Protein AF-A0A0P7W0S0-F1 (afdb_monomer_lite)

Sequence (68 aa):
MAEQGDMNMRDRVLTWLPYALPVLGGFLGMVWVQVNRADQLNPVVAVVLGVVAGRLLAGLILRLVPAR

pLDDT: mean 75.55, std 11.27, range [45.09, 89.44]

Radius of gyration: 16.29 Å; chains: 1; bounding box: 39×29×44 Å

Secondary structure (DSSP, 8-state):
--------HHHHHHHHHHHHHHHHHHHHHHHHHHH-TTS---HHHHHHHHHHHHHHHHHHHHHHS---

Foldseek 3Di:
DDDPDPPPVVNVCLVCQLVVQLVVLLVVLQVCCVVPVVDVPPSVVSSVVSSVVSNVVSVVCNVVDDPD

Structure (mmCIF, N/CA/C/O backbone):
data_AF-A0A0P7W0S0-F1
#
_entry.id   AF-A0A0P7W0S0-F1
#
loop_
_atom_site.group_PDB
_atom_site.id
_atom_site.type_symbol
_atom_site.label_atom_id
_atom_site.label_alt_id
_atom_site.label_comp_id
_atom_site.label_asym_id
_atom_site.label_entity_id
_atom_site.label_seq_id
_atom_site.pdbx_PDB_ins_code
_atom_site.Cartn_x
_atom_site.Cartn_y
_atom_site.Cartn_z
_atom_site.occupancy
_atom_site.B_iso_or_equiv
_atom_site.auth_seq_id
_atom_site.auth_comp_id
_atom_site.auth_asym_id
_atom_site.auth_atom_id
_atom_site.pdbx_PDB_model_num
ATOM 1 N N . MET A 1 1 ? -22.340 18.095 22.910 1.00 45.09 1 MET A N 1
ATOM 2 C CA . MET A 1 1 ? -22.435 16.807 22.194 1.00 45.09 1 MET A CA 1
ATOM 3 C C . MET A 1 1 ? -21.127 16.080 22.430 1.00 45.09 1 MET A C 1
ATOM 5 O O . MET A 1 1 ? -20.173 16.267 21.689 1.00 45.09 1 MET A O 1
ATOM 9 N N . ALA A 1 2 ? -21.050 15.416 23.579 1.00 57.94 2 ALA A N 1
ATOM 10 C CA . ALA A 1 2 ? -19.865 14.732 24.063 1.00 57.94 2 ALA A CA 1
ATOM 11 C C . ALA A 1 2 ? -20.139 13.238 23.944 1.00 57.94 2 ALA A C 1
ATOM 13 O O . ALA A 1 2 ? -20.929 12.723 24.718 1.00 57.94 2 ALA A O 1
ATOM 14 N N . GLU A 1 3 ? -19.529 12.597 22.952 1.00 46.59 3 GLU A N 1
ATOM 15 C CA . GLU A 1 3 ? -19.402 11.138 22.844 1.00 46.59 3 GLU A CA 1
ATOM 16 C C . GLU A 1 3 ? -18.209 10.823 21.918 1.00 46.59 3 GLU A C 1
ATOM 18 O O . GLU A 1 3 ? -18.275 10.042 20.976 1.00 46.59 3 GLU A O 1
ATOM 23 N N . GLN A 1 4 ? -17.066 11.472 22.177 1.00 54.25 4 GLN A N 1
ATOM 24 C CA . GLN A 1 4 ? -15.766 10.911 21.802 1.00 54.25 4 GLN A CA 1
ATOM 25 C C . GLN A 1 4 ? -15.426 9.862 22.862 1.00 54.25 4 GLN A C 1
ATOM 27 O O . GLN A 1 4 ? -14.606 10.098 23.744 1.00 54.25 4 GLN A O 1
ATOM 32 N N . GLY A 1 5 ? -16.136 8.731 22.825 1.00 52.12 5 GLY A N 1
ATOM 33 C CA . GLY A 1 5 ? -15.683 7.535 23.525 1.00 52.12 5 GLY A CA 1
ATOM 34 C C . GLY A 1 5 ? -14.285 7.189 23.020 1.00 52.12 5 GLY A C 1
ATOM 35 O O . GLY A 1 5 ? -14.011 7.362 21.830 1.00 52.12 5 GLY A O 1
ATOM 36 N N . ASP A 1 6 ? -13.406 6.763 23.925 1.00 60.00 6 ASP A N 1
ATOM 37 C CA . ASP A 1 6 ? -12.076 6.230 23.632 1.00 60.00 6 ASP A CA 1
ATOM 38 C C . ASP A 1 6 ? -12.171 5.144 22.548 1.00 60.00 6 ASP A C 1
ATOM 40 O O . ASP A 1 6 ? -12.287 3.952 22.827 1.00 60.00 6 ASP A O 1
ATOM 44 N N . MET A 1 7 ? -12.138 5.535 21.273 1.00 56.72 7 MET A N 1
ATOM 45 C CA . MET A 1 7 ? -11.828 4.597 20.210 1.00 56.72 7 MET A CA 1
ATOM 46 C C . MET A 1 7 ? -10.379 4.222 20.448 1.00 56.72 7 MET A C 1
ATOM 48 O O . MET A 1 7 ? -9.482 5.044 20.225 1.00 56.72 7 MET A O 1
ATOM 52 N N . ASN A 1 8 ? -10.164 2.997 20.927 1.00 69.75 8 ASN A N 1
ATOM 53 C CA . ASN A 1 8 ? -8.843 2.413 21.064 1.00 69.75 8 ASN A CA 1
ATOM 54 C C . ASN A 1 8 ? -8.034 2.768 19.814 1.00 69.75 8 ASN A C 1
ATOM 56 O O . ASN A 1 8 ? -8.500 2.595 18.687 1.00 69.75 8 ASN A O 1
ATOM 60 N N . MET A 1 9 ? -6.820 3.291 19.992 1.00 71.56 9 MET A N 1
ATOM 61 C CA . MET A 1 9 ? -5.988 3.763 18.877 1.00 71.56 9 MET A CA 1
ATOM 62 C C . MET A 1 9 ? -5.829 2.684 17.790 1.00 71.56 9 MET A C 1
ATOM 64 O O . MET A 1 9 ? -5.739 2.997 16.606 1.00 71.56 9 MET A O 1
ATOM 68 N N . ARG A 1 10 ? -5.903 1.409 18.196 1.00 72.56 10 ARG A N 1
ATOM 69 C CA . ARG A 1 10 ? -5.993 0.232 17.325 1.00 72.56 10 ARG A CA 1
ATOM 70 C C . ARG A 1 10 ? -7.207 0.247 16.398 1.00 72.56 10 ARG A C 1
ATOM 72 O O . ARG A 1 10 ? -7.017 0.068 15.205 1.00 72.56 10 ARG A O 1
AT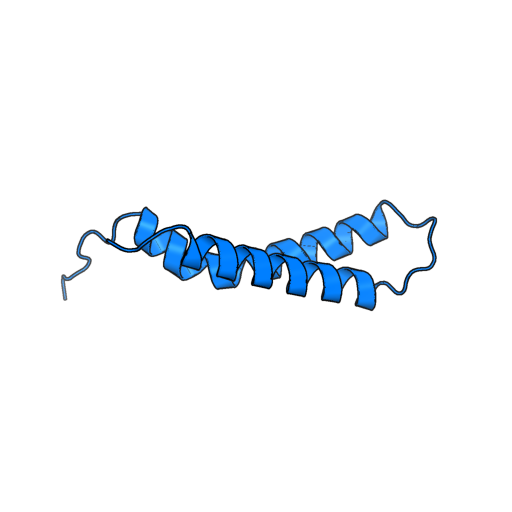OM 79 N N . ASP A 1 11 ? -8.410 0.505 16.898 1.00 77.12 11 ASP A N 1
ATOM 80 C CA . ASP A 1 11 ? -9.646 0.525 16.100 1.00 77.12 11 ASP A CA 1
ATOM 81 C C . ASP A 1 11 ? -9.626 1.666 15.088 1.00 77.12 11 ASP A C 1
ATOM 83 O O . ASP A 1 11 ? -10.001 1.505 13.923 1.00 77.12 11 ASP A O 1
ATOM 87 N N . ARG A 1 12 ? -9.087 2.817 15.501 1.00 78.75 12 ARG A N 1
ATOM 88 C CA . ARG A 1 12 ? -8.903 3.969 14.617 1.00 78.75 12 ARG A CA 1
ATOM 89 C C . ARG A 1 12 ? -7.897 3.667 13.505 1.00 78.75 12 ARG A C 1
ATOM 91 O O . ARG A 1 12 ? -8.155 3.996 12.349 1.00 78.75 12 ARG A O 1
ATOM 98 N N . VAL A 1 13 ? -6.792 2.994 13.835 1.00 78.75 13 VAL A N 1
ATOM 99 C CA . VAL A 1 13 ? -5.805 2.521 12.854 1.00 78.75 13 VAL A CA 1
ATOM 100 C C . VAL A 1 13 ? -6.420 1.475 11.929 1.00 78.75 13 VAL A C 1
ATOM 102 O O . VAL A 1 13 ? -6.310 1.633 10.721 1.00 78.75 13 VAL A O 1
ATOM 105 N N . LEU A 1 14 ? -7.119 0.465 12.451 1.00 79.44 14 LEU A N 1
ATOM 106 C CA . LEU A 1 14 ? -7.778 -0.588 11.665 1.00 79.44 14 LEU A CA 1
ATOM 107 C C . LEU A 1 14 ? -8.808 -0.014 10.685 1.00 79.44 14 LEU A C 1
ATOM 109 O O . LEU A 1 14 ? -8.887 -0.465 9.545 1.00 79.44 14 LEU A O 1
ATOM 113 N N . THR A 1 15 ? -9.533 1.030 11.088 1.00 81.00 15 THR A N 1
ATOM 114 C CA . THR A 1 15 ? -10.501 1.726 10.226 1.00 81.00 15 THR A CA 1
ATOM 115 C C . THR A 1 15 ? -9.818 2.481 9.079 1.00 81.00 15 THR A C 1
ATOM 117 O O . THR A 1 15 ? -10.344 2.545 7.968 1.00 81.00 15 THR A O 1
ATOM 120 N N . TRP A 1 16 ? -8.632 3.045 9.321 1.00 83.06 16 TRP A N 1
ATOM 121 C CA . TRP A 1 16 ? -7.890 3.843 8.335 1.00 83.06 16 TRP A CA 1
ATOM 122 C C . TRP A 1 16 ? -6.935 3.019 7.459 1.00 83.06 16 TRP A C 1
ATOM 124 O O . TRP A 1 16 ? -6.617 3.405 6.331 1.00 83.06 16 TRP A O 1
ATOM 134 N N . LEU A 1 17 ? -6.509 1.858 7.950 1.00 81.50 17 LEU A N 1
ATOM 135 C CA . LEU A 1 17 ? -5.579 0.940 7.304 1.00 81.50 17 LEU A CA 1
ATOM 136 C C . LEU A 1 17 ? -5.971 0.535 5.866 1.00 81.50 17 LEU A C 1
ATOM 138 O O . LEU A 1 17 ? -5.096 0.595 4.998 1.00 81.50 17 LEU A O 1
ATOM 142 N N . PRO A 1 18 ? -7.239 0.193 5.545 1.00 80.06 18 PRO A N 1
ATOM 143 C CA . PRO A 1 18 ? -7.631 -0.166 4.180 1.00 80.06 18 PRO A CA 1
ATOM 144 C C . PRO A 1 18 ? -7.618 1.006 3.195 1.00 80.06 18 PRO A C 1
ATOM 146 O O . PRO A 1 18 ? -7.643 0.762 1.991 1.00 80.06 18 PRO A O 1
ATOM 149 N N . TYR A 1 19 ? -7.553 2.250 3.673 1.00 80.38 19 TYR A N 1
ATOM 150 C CA . TYR A 1 19 ? -7.412 3.439 2.830 1.00 80.38 19 TYR A CA 1
ATOM 151 C C . TYR A 1 19 ? -5.948 3.860 2.685 1.00 80.38 19 TYR A C 1
ATOM 153 O O . TYR A 1 19 ? -5.506 4.185 1.585 1.00 80.38 19 TYR A O 1
ATOM 161 N N . ALA A 1 20 ? -5.175 3.802 3.771 1.00 83.06 20 ALA A N 1
ATOM 162 C CA . ALA A 1 20 ? -3.774 4.210 3.770 1.00 83.06 20 ALA A CA 1
ATOM 163 C C . ALA A 1 20 ? -2.863 3.226 3.012 1.00 83.06 20 ALA A C 1
ATOM 165 O O . ALA A 1 20 ? -1.990 3.656 2.257 1.00 83.06 20 ALA A O 1
ATOM 166 N N . LEU A 1 21 ? -3.069 1.911 3.166 1.00 83.12 21 LEU A N 1
ATOM 167 C CA . LEU A 1 21 ? -2.215 0.888 2.543 1.00 83.12 21 LEU A CA 1
ATOM 168 C C . LEU A 1 21 ? -2.252 0.885 1.006 1.00 83.12 21 LEU A C 1
ATOM 170 O O . LEU A 1 21 ? -1.183 0.787 0.408 1.00 83.12 21 LEU A O 1
ATOM 174 N N . PRO A 1 22 ? -3.411 1.010 0.331 1.00 81.75 22 PRO A N 1
ATOM 175 C CA . PRO A 1 22 ? -3.438 1.103 -1.127 1.00 81.75 22 PRO A CA 1
ATOM 176 C C . PRO A 1 22 ? -2.749 2.365 -1.650 1.00 81.75 22 PRO A C 1
ATOM 178 O O . PRO A 1 22 ? -2.048 2.301 -2.656 1.00 81.75 22 PRO A O 1
ATOM 181 N N . VAL A 1 23 ? -2.910 3.500 -0.957 1.00 85.56 23 VAL A N 1
ATOM 182 C CA . VAL A 1 23 ? -2.259 4.768 -1.326 1.00 85.56 23 VAL A CA 1
ATOM 183 C C . VAL A 1 23 ? -0.742 4.654 -1.175 1.00 85.56 23 VAL A C 1
ATOM 185 O O . VAL A 1 23 ? -0.008 5.006 -2.098 1.00 85.56 23 VAL A O 1
ATOM 188 N N . LEU A 1 24 ? -0.266 4.088 -0.062 1.00 87.19 24 LEU A N 1
ATOM 189 C CA . LEU A 1 24 ? 1.156 3.805 0.147 1.00 87.19 24 LEU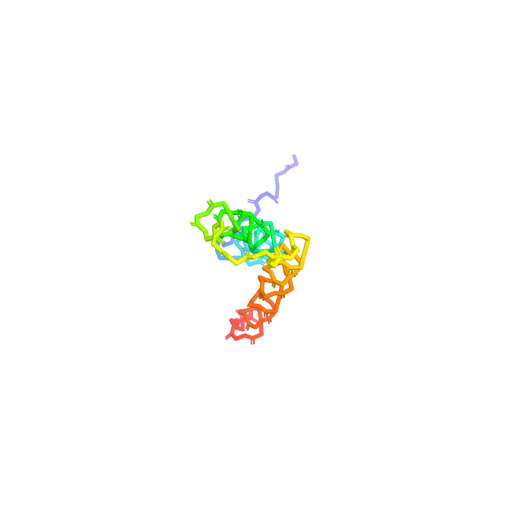 A CA 1
ATOM 190 C C . LEU A 1 24 ? 1.699 2.787 -0.862 1.00 87.19 24 LEU A C 1
ATOM 192 O O . LEU A 1 24 ? 2.805 2.963 -1.365 1.00 87.19 24 LEU A O 1
ATOM 196 N N . GLY A 1 25 ? 0.921 1.759 -1.201 1.00 85.31 25 GLY A N 1
ATOM 197 C CA . GLY A 1 25 ? 1.278 0.772 -2.219 1.00 85.31 25 GLY A CA 1
ATOM 198 C C . GLY A 1 25 ? 1.429 1.390 -3.610 1.00 85.31 25 GLY A C 1
ATOM 199 O O . GLY A 1 25 ? 2.412 1.125 -4.299 1.00 85.31 25 GLY A O 1
ATOM 200 N N . GLY A 1 26 ? 0.507 2.271 -4.009 1.00 82.56 26 GLY A N 1
ATOM 201 C CA . GLY A 1 26 ? 0.610 3.020 -5.265 1.00 82.56 26 GLY A CA 1
ATOM 202 C C . GLY A 1 26 ? 1.794 3.988 -5.287 1.00 82.56 26 GLY A C 1
ATOM 203 O O . GLY A 1 26 ? 2.505 4.067 -6.290 1.00 82.56 26 GLY A O 1
ATOM 204 N N . PHE A 1 27 ? 2.055 4.674 -4.170 1.00 87.00 27 PHE A N 1
ATOM 205 C CA . PHE A 1 27 ? 3.219 5.548 -4.017 1.00 87.00 27 PHE A CA 1
ATOM 206 C C . PHE A 1 27 ? 4.539 4.772 -4.135 1.00 87.00 27 PHE A C 1
ATOM 208 O O . PHE A 1 27 ? 5.410 5.159 -4.912 1.00 87.00 27 PHE A O 1
ATOM 215 N N . LEU A 1 28 ? 4.669 3.640 -3.435 1.00 84.25 28 LEU A N 1
ATOM 216 C CA . LEU A 1 28 ? 5.829 2.751 -3.551 1.00 84.25 28 LEU A CA 1
ATOM 217 C C . LEU A 1 28 ? 6.000 2.219 -4.976 1.00 84.25 28 LEU A C 1
ATOM 219 O O . LEU A 1 28 ? 7.127 2.159 -5.458 1.00 84.25 28 LEU A O 1
ATOM 223 N N . GLY A 1 29 ? 4.903 1.909 -5.675 1.00 81.56 29 GLY A N 1
ATOM 224 C CA . GLY A 1 29 ? 4.930 1.542 -7.092 1.00 81.56 29 GLY A CA 1
ATOM 225 C C . GLY A 1 29 ? 5.538 2.637 -7.976 1.00 81.56 29 GLY A C 1
ATOM 226 O O . GLY A 1 29 ? 6.379 2.340 -8.821 1.00 81.56 29 GLY A O 1
ATOM 227 N N . MET A 1 30 ? 5.193 3.910 -7.746 1.00 82.44 30 MET A N 1
ATOM 228 C CA . MET A 1 30 ? 5.804 5.034 -8.475 1.00 82.44 30 MET A CA 1
ATOM 229 C C . MET A 1 30 ? 7.288 5.216 -8.145 1.00 82.44 30 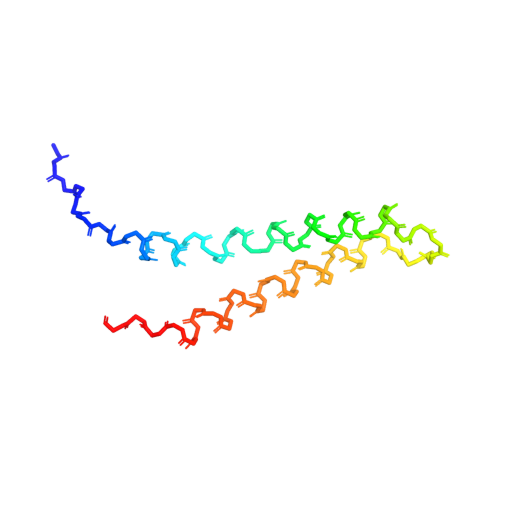MET A C 1
ATOM 231 O O . MET A 1 30 ? 8.099 5.428 -9.049 1.00 82.44 30 MET A O 1
ATOM 235 N N . VAL A 1 31 ? 7.650 5.134 -6.861 1.00 84.75 31 VAL A N 1
ATOM 236 C CA . VAL A 1 31 ? 9.050 5.240 -6.422 1.00 84.75 31 VAL A CA 1
ATOM 237 C C . VAL A 1 31 ? 9.883 4.119 -7.041 1.00 84.75 31 VAL A C 1
ATOM 239 O O . VAL A 1 31 ? 10.974 4.374 -7.546 1.00 84.75 31 VAL A O 1
ATOM 242 N N . TRP A 1 32 ? 9.348 2.899 -7.075 1.00 78.38 32 TRP A N 1
ATOM 243 C CA . TRP A 1 32 ? 10.021 1.743 -7.656 1.00 78.38 32 TRP A CA 1
ATOM 244 C C . TRP A 1 32 ? 10.304 1.923 -9.151 1.00 78.38 32 TRP A C 1
ATOM 246 O O . TRP A 1 32 ? 11.432 1.694 -9.580 1.00 78.38 32 TRP A O 1
ATOM 256 N N . VAL A 1 33 ? 9.344 2.437 -9.928 1.00 77.56 33 VAL A N 1
ATOM 257 C CA . VAL A 1 33 ? 9.559 2.757 -11.354 1.00 77.56 33 VAL A CA 1
ATOM 258 C C . VAL A 1 33 ? 10.646 3.818 -11.547 1.00 77.56 33 VAL A C 1
ATOM 260 O O . VAL A 1 33 ? 11.434 3.742 -12.488 1.00 77.56 33 VAL A O 1
ATOM 263 N N . GLN A 1 34 ? 10.715 4.812 -10.661 1.00 79.88 34 GLN A N 1
ATOM 264 C CA . GLN A 1 34 ? 11.709 5.882 -10.764 1.00 79.88 34 GLN A CA 1
ATOM 265 C C . GLN A 1 34 ? 13.127 5.431 -10.402 1.00 79.88 34 GLN A C 1
ATOM 267 O O . GLN A 1 34 ? 14.085 5.944 -10.981 1.00 79.88 34 GLN A O 1
ATOM 272 N N . VAL A 1 35 ? 13.271 4.487 -9.468 1.00 80.38 35 VAL A N 1
ATOM 273 C CA . VAL A 1 35 ? 14.573 3.912 -9.093 1.00 80.38 35 VAL A CA 1
ATOM 274 C C . VAL A 1 35 ? 15.011 2.850 -10.106 1.00 80.38 35 VAL A C 1
ATOM 276 O O . VAL A 1 35 ? 16.183 2.802 -10.473 1.00 80.38 35 VAL A O 1
ATOM 279 N N . ASN A 1 36 ? 14.076 2.047 -10.620 1.00 74.81 36 ASN A N 1
ATOM 280 C CA . ASN A 1 36 ? 14.340 0.961 -11.562 1.00 74.81 36 ASN A CA 1
ATOM 281 C C . ASN A 1 36 ? 14.012 1.359 -13.012 1.00 74.81 36 ASN A C 1
ATOM 283 O O . ASN A 1 36 ? 13.329 0.633 -13.733 1.00 74.81 36 ASN A O 1
ATOM 287 N N . ARG A 1 37 ? 14.529 2.513 -13.462 1.00 64.44 37 ARG A N 1
ATOM 288 C CA . ARG A 1 37 ? 14.354 3.015 -14.845 1.00 64.44 37 ARG A CA 1
ATOM 289 C C . ARG A 1 37 ? 14.896 2.084 -15.938 1.00 64.44 37 ARG A C 1
ATOM 291 O O . ARG A 1 37 ? 14.641 2.334 -17.111 1.00 64.44 37 ARG A O 1
ATOM 298 N N . ALA A 1 38 ? 15.682 1.072 -15.569 1.00 60.28 38 ALA A N 1
ATOM 299 C CA . ALA A 1 38 ? 16.356 0.173 -16.501 1.00 60.28 38 ALA A CA 1
ATOM 300 C C . ALA A 1 38 ? 15.406 -0.830 -17.181 1.00 60.28 38 ALA A C 1
ATOM 302 O O . ALA A 1 38 ? 15.693 -1.261 -18.295 1.00 60.28 38 ALA A O 1
ATOM 303 N N . ASP A 1 39 ? 14.259 -1.140 -16.571 1.00 60.25 39 ASP A N 1
ATOM 304 C CA . ASP A 1 39 ? 13.236 -1.997 -17.169 1.00 60.25 39 ASP A CA 1
ATOM 305 C C . ASP A 1 39 ? 12.080 -1.131 -17.672 1.00 60.25 39 ASP A C 1
ATOM 307 O O . ASP A 1 39 ? 11.387 -0.487 -16.888 1.00 60.25 39 ASP A O 1
ATOM 311 N N . GLN A 1 40 ? 11.843 -1.125 -18.987 1.00 57.59 40 GLN A N 1
ATOM 312 C CA . GLN A 1 40 ? 10.757 -0.399 -19.673 1.00 57.59 40 GLN A CA 1
ATOM 313 C C . GLN A 1 40 ? 9.344 -0.925 -19.329 1.00 57.59 40 GLN A C 1
ATOM 315 O O . GLN A 1 40 ? 8.422 -0.861 -20.145 1.00 57.59 40 GLN A O 1
ATOM 320 N N . LEU A 1 41 ? 9.149 -1.489 -18.137 1.00 62.47 41 LEU A N 1
ATOM 321 C CA . LEU A 1 41 ? 7.843 -1.898 -17.648 1.00 62.47 41 LEU A CA 1
ATOM 322 C C . LEU A 1 41 ? 6.946 -0.664 -17.566 1.00 62.47 41 LEU A C 1
ATOM 324 O O . LEU A 1 41 ? 7.307 0.354 -16.976 1.00 62.47 41 LEU A O 1
ATOM 328 N N . ASN A 1 42 ? 5.770 -0.761 -18.189 1.00 73.62 42 ASN A N 1
ATOM 329 C CA . ASN A 1 42 ? 4.818 0.337 -18.255 1.00 73.62 42 ASN A CA 1
ATOM 330 C C . ASN A 1 42 ? 4.548 0.873 -16.829 1.00 73.62 42 ASN A C 1
ATOM 332 O O . ASN A 1 42 ? 4.068 0.103 -15.990 1.00 73.62 42 ASN A O 1
ATOM 336 N N . PRO A 1 43 ? 4.821 2.164 -16.544 1.00 74.75 43 PRO A N 1
ATOM 337 C CA . PRO A 1 43 ? 4.688 2.757 -15.210 1.00 74.75 43 PRO A CA 1
ATOM 338 C C . PRO A 1 43 ? 3.326 2.485 -14.568 1.00 74.75 43 PRO A C 1
ATOM 340 O O . PRO A 1 43 ? 3.225 2.269 -13.360 1.00 74.75 43 PRO A O 1
ATOM 343 N N . VAL A 1 44 ? 2.275 2.442 -15.387 1.00 80.06 44 VAL A N 1
ATOM 344 C CA . VAL A 1 44 ? 0.907 2.172 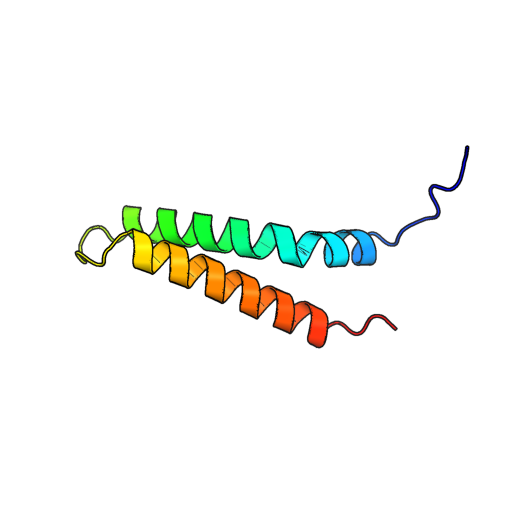-14.940 1.00 80.06 44 VAL A CA 1
ATOM 345 C C . VAL A 1 44 ? 0.788 0.776 -14.327 1.00 80.06 44 VAL A C 1
ATOM 347 O O . VAL A 1 44 ? 0.124 0.614 -13.307 1.00 80.06 44 VAL A O 1
ATOM 350 N N . VAL A 1 45 ? 1.462 -0.229 -14.892 1.00 81.94 45 VAL A N 1
ATOM 351 C CA . VAL A 1 45 ? 1.403 -1.616 -14.405 1.00 81.94 45 VAL A CA 1
ATOM 352 C C . VAL A 1 45 ? 2.021 -1.728 -13.016 1.00 81.94 45 VAL A C 1
ATOM 354 O O . VAL A 1 45 ? 1.421 -2.336 -12.134 1.00 81.94 45 VAL A O 1
ATOM 357 N N . ALA A 1 46 ? 3.171 -1.095 -12.783 1.00 81.00 46 ALA A N 1
ATOM 358 C CA . ALA A 1 46 ? 3.822 -1.104 -11.475 1.00 81.00 46 ALA A CA 1
ATOM 359 C C . ALA A 1 46 ? 2.972 -0.415 -10.395 1.00 81.00 46 ALA A C 1
ATOM 361 O O . ALA A 1 46 ? 2.850 -0.923 -9.280 1.00 81.00 46 ALA A O 1
ATOM 362 N N . VAL A 1 47 ? 2.328 0.707 -10.734 1.00 82.31 47 VAL A N 1
ATOM 363 C CA . VAL A 1 47 ? 1.413 1.404 -9.817 1.00 82.31 47 VAL A CA 1
ATOM 364 C C . VAL A 1 47 ? 0.186 0.547 -9.516 1.00 82.31 47 VAL A C 1
ATOM 366 O O . VAL A 1 47 ? -0.164 0.379 -8.349 1.00 82.31 47 VAL A O 1
ATOM 369 N N . VAL A 1 48 ? -0.446 -0.043 -10.536 1.00 85.81 48 VAL A N 1
ATOM 370 C CA . VAL A 1 48 ? -1.613 -0.921 -10.355 1.00 85.81 48 VAL A CA 1
ATOM 371 C C . VAL A 1 48 ? -1.251 -2.139 -9.504 1.00 85.81 48 VAL A C 1
ATOM 373 O O . VAL A 1 48 ? -1.980 -2.452 -8.564 1.00 85.81 48 VAL A O 1
ATOM 376 N N . LEU A 1 49 ? -0.110 -2.784 -9.762 1.00 85.75 49 LEU A N 1
ATOM 377 C CA . LEU A 1 49 ? 0.379 -3.899 -8.946 1.00 85.75 49 LEU A CA 1
ATOM 378 C C . LEU A 1 49 ? 0.639 -3.473 -7.497 1.00 85.75 49 LEU A C 1
ATOM 380 O O . LEU A 1 49 ? 0.227 -4.183 -6.582 1.00 85.75 49 LEU A O 1
ATOM 384 N N . GLY A 1 50 ? 1.242 -2.303 -7.275 1.00 84.50 50 GLY A N 1
ATOM 385 C CA . GLY A 1 50 ? 1.468 -1.755 -5.936 1.00 84.50 50 GLY A CA 1
ATOM 386 C C . GLY A 1 50 ? 0.170 -1.481 -5.170 1.00 84.50 50 GLY A C 1
ATOM 387 O O . GLY A 1 50 ? 0.042 -1.860 -4.005 1.00 84.50 50 GLY A O 1
ATOM 388 N N . VAL A 1 51 ? -0.833 -0.887 -5.825 1.00 85.38 51 VAL A N 1
ATOM 389 C CA . VAL A 1 51 ? -2.158 -0.629 -5.230 1.00 85.38 51 VAL A CA 1
ATOM 390 C C . VAL A 1 51 ? -2.879 -1.936 -4.900 1.00 85.38 51 VAL A C 1
ATOM 392 O O . VAL A 1 51 ? -3.418 -2.083 -3.800 1.00 85.38 51 VAL A O 1
ATOM 395 N N . VAL A 1 52 ? -2.885 -2.898 -5.828 1.00 89.44 52 VAL A N 1
ATOM 396 C CA . VAL A 1 52 ? -3.525 -4.207 -5.631 1.00 89.44 52 VAL A CA 1
ATOM 397 C C . VAL A 1 52 ? -2.842 -4.973 -4.499 1.00 89.44 52 VAL A C 1
ATOM 399 O O . VAL A 1 52 ? -3.532 -5.487 -3.618 1.00 89.44 52 VAL A O 1
ATOM 402 N N . ALA A 1 53 ? -1.508 -4.988 -4.460 1.00 86.50 53 ALA A N 1
ATOM 403 C CA . ALA A 1 53 ? -0.742 -5.605 -3.382 1.00 86.50 53 ALA A CA 1
ATOM 404 C C . ALA A 1 53 ? -1.033 -4.941 -2.027 1.00 86.50 53 ALA A C 1
ATOM 406 O O . ALA A 1 53 ? -1.318 -5.641 -1.056 1.00 86.50 53 ALA A O 1
ATOM 407 N N . GLY A 1 54 ? -1.052 -3.604 -1.964 1.00 83.00 54 GLY A N 1
ATOM 408 C CA . GLY A 1 54 ? -1.399 -2.857 -0.749 1.00 83.00 54 GLY A CA 1
ATOM 409 C C . GLY A 1 54 ? -2.820 -3.150 -0.259 1.00 83.00 54 GLY A C 1
ATOM 410 O O . GLY A 1 54 ? -3.047 -3.336 0.937 1.00 83.00 54 GLY A O 1
ATOM 411 N N . ARG A 1 55 ? -3.782 -3.278 -1.178 1.00 82.94 55 ARG A N 1
ATOM 412 C CA . ARG A 1 55 ? -5.171 -3.633 -0.853 1.00 82.94 55 ARG A CA 1
ATOM 413 C C . ARG A 1 55 ? -5.306 -5.077 -0.362 1.00 82.94 55 ARG A C 1
ATOM 415 O O . ARG A 1 55 ? -6.043 -5.322 0.593 1.00 82.94 55 ARG A O 1
ATOM 422 N N . LEU A 1 56 ? -4.594 -6.021 -0.978 1.00 86.12 56 LEU A N 1
ATOM 423 C CA . LEU A 1 56 ? -4.559 -7.418 -0.534 1.00 86.12 56 LEU A 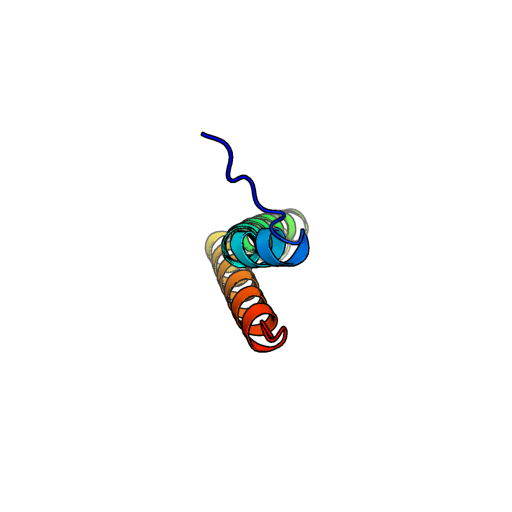CA 1
ATOM 424 C C . LEU A 1 56 ? -3.927 -7.547 0.855 1.00 86.12 56 LEU A C 1
ATOM 426 O O . LEU A 1 56 ? -4.489 -8.228 1.710 1.00 86.12 56 LEU A O 1
ATOM 430 N N . LEU A 1 57 ? -2.823 -6.840 1.106 1.00 83.75 57 LEU A N 1
ATOM 431 C CA . LEU A 1 57 ? -2.188 -6.760 2.423 1.00 83.75 57 LEU A CA 1
ATOM 432 C C . LEU A 1 57 ? -3.134 -6.184 3.477 1.00 83.75 57 LEU A C 1
ATOM 434 O O . LEU A 1 57 ? -3.251 -6.756 4.556 1.00 83.75 57 LEU A O 1
ATOM 438 N N . ALA A 1 58 ? -3.858 -5.108 3.164 1.00 80.25 58 ALA A N 1
ATOM 439 C CA . ALA A 1 58 ? -4.844 -4.540 4.080 1.00 80.25 58 ALA A CA 1
ATOM 440 C C . ALA A 1 58 ? -5.955 -5.541 4.422 1.00 80.25 58 ALA A C 1
ATOM 442 O O . ALA A 1 58 ? -6.284 -5.726 5.592 1.00 80.25 58 ALA A O 1
ATOM 443 N N . GLY A 1 59 ? -6.497 -6.227 3.412 1.00 80.25 59 GLY A N 1
ATOM 444 C CA . GLY A 1 59 ? -7.499 -7.273 3.614 1.00 80.25 59 GLY A CA 1
ATOM 445 C C . GLY A 1 59 ? -6.968 -8.453 4.431 1.00 80.25 59 GLY A C 1
ATOM 446 O O . GLY A 1 59 ? -7.696 -9.002 5.257 1.00 80.25 59 GLY A O 1
ATOM 447 N N . LEU A 1 60 ? -5.697 -8.818 4.243 1.00 84.69 60 LEU A N 1
ATOM 448 C CA . LEU A 1 60 ? -5.038 -9.868 5.014 1.00 84.69 60 LEU A CA 1
ATOM 449 C C . LEU A 1 60 ? -4.850 -9.451 6.477 1.00 84.69 60 LEU A C 1
ATOM 451 O O . LEU A 1 60 ? -5.174 -10.228 7.368 1.00 84.69 60 LEU A O 1
ATOM 455 N N . ILE A 1 61 ? -4.393 -8.222 6.733 1.00 82.38 61 ILE A N 1
ATOM 456 C CA . ILE A 1 61 ? -4.202 -7.700 8.093 1.00 82.38 61 ILE A CA 1
ATOM 457 C C . ILE A 1 61 ? -5.544 -7.606 8.823 1.00 82.38 61 ILE A C 1
ATOM 459 O O . ILE A 1 61 ? -5.641 -8.055 9.958 1.00 82.38 61 ILE A O 1
ATOM 463 N N . LEU A 1 62 ? -6.596 -7.110 8.168 1.00 79.50 62 LEU A N 1
ATOM 464 C CA . LEU A 1 62 ? -7.941 -7.051 8.753 1.00 79.50 62 LEU A CA 1
ATOM 465 C C . LEU A 1 62 ? -8.543 -8.439 9.019 1.00 79.50 62 LEU A C 1
ATOM 467 O O . LEU A 1 62 ? -9.347 -8.591 9.930 1.00 79.50 62 LEU A O 1
ATOM 471 N N . ARG A 1 63 ? -8.164 -9.460 8.240 1.00 78.50 63 ARG A N 1
ATOM 472 C CA . ARG A 1 63 ? -8.559 -10.853 8.502 1.00 78.50 63 ARG A CA 1
ATOM 473 C C . ARG A 1 63 ? -7.752 -11.507 9.619 1.00 78.50 63 ARG A C 1
ATOM 475 O O . ARG A 1 63 ? -8.292 -12.352 10.325 1.00 78.50 63 ARG A O 1
ATOM 482 N N . LEU A 1 64 ? -6.469 -11.170 9.739 1.00 77.25 64 LEU A N 1
ATOM 483 C CA . LEU A 1 64 ? -5.555 -11.760 10.719 1.00 77.25 64 LEU A CA 1
ATOM 484 C C . LEU A 1 64 ? -5.624 -11.082 12.086 1.00 77.25 64 LEU A C 1
ATOM 486 O O . LEU A 1 64 ? -5.329 -11.739 13.078 1.00 77.25 64 LEU A O 1
ATOM 490 N N . VAL A 1 65 ? -5.991 -9.800 12.148 1.00 71.75 65 VAL A N 1
ATOM 491 C CA . VAL A 1 65 ? -6.247 -9.072 13.394 1.00 71.75 65 VAL A CA 1
ATOM 492 C C . VAL A 1 65 ? -7.728 -9.249 13.726 1.00 71.75 65 VAL A C 1
ATOM 494 O O . VAL A 1 65 ? -8.565 -8.563 13.140 1.00 71.75 65 VAL A O 1
ATOM 497 N N . PRO A 1 66 ? -8.092 -10.171 14.634 1.00 56.44 66 PRO A N 1
ATOM 498 C CA . PRO A 1 66 ? -9.477 -10.351 15.015 1.00 56.44 66 PRO A CA 1
ATOM 499 C C . PRO A 1 66 ? -9.861 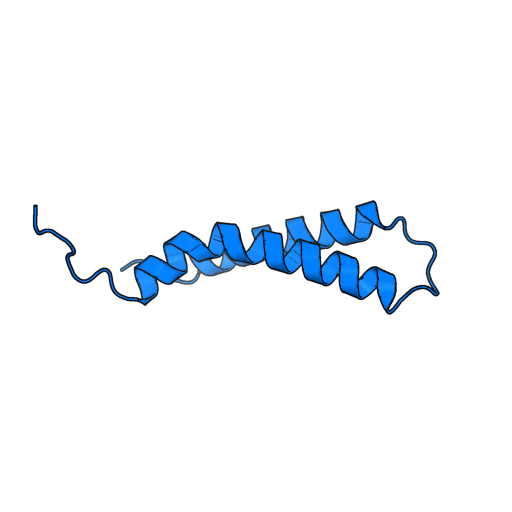-9.144 15.867 1.00 56.44 66 PRO A C 1
ATOM 501 O O . PRO A 1 66 ? -9.254 -8.910 16.914 1.00 56.44 66 PRO A O 1
ATOM 504 N N . ALA A 1 67 ? -10.866 -8.389 15.432 1.00 56.69 67 ALA A N 1
ATOM 505 C CA . ALA A 1 67 ? -11.628 -7.547 16.342 1.00 56.69 67 ALA A CA 1
ATOM 506 C C . ALA A 1 67 ? -12.345 -8.498 17.317 1.00 56.69 67 ALA A C 1
ATOM 508 O O . ALA A 1 67 ? -13.380 -9.070 16.979 1.00 56.69 67 ALA A O 1
ATOM 509 N N . ARG A 1 68 ? -11.710 -8.790 18.455 1.00 51.41 68 ARG A N 1
ATOM 510 C CA . ARG A 1 68 ? -12.355 -9.425 19.607 1.00 51.41 68 ARG A CA 1
ATOM 511 C C . ARG A 1 68 ? -12.754 -8.346 20.588 1.00 51.41 68 ARG A C 1
ATOM 513 O O . ARG A 1 68 ? -11.882 -7.494 20.864 1.00 51.41 68 ARG A O 1
#